Protein AF-A0A2R6ND41-F1 (afdb_monomer_lite)

Radius of gyration: 25.39 Å; chains: 1; bounding box: 62×35×61 Å

pLDDT: mean 78.16, std 13.0, range [45.97, 94.44]

Sequence (81 aa):
MIPQRLREKFGIDTSGEVLIYEDNGRIVVEPLPPAEDLHGIHAGDHEPGGILRRVRETNDEEKQREEATAERLRPDEDAAE

Foldseek 3Di:
DDDPVVCVVQVQPDPPAWDWDDDPNDIDTHGDDPPLPPCDVPNDPADVCNVVVVVVVVVVVVVVVVVVVVVVPDDDPPPDD

Secondary structure (DSSP, 8-state):
---HHHHHHTT--STT-EEEEEETTEEEEEEPPPTTT---TT-SS--TTHHHHHHHHHHHHHHHHHHHHHHHT---TTS--

Structure (mmCIF, N/CA/C/O backbone):
data_AF-A0A2R6ND41-F1
#
_entry.id   AF-A0A2R6ND41-F1
#
loop_
_atom_site.group_PDB
_atom_site.id
_atom_site.type_symbol
_atom_site.label_atom_id
_atom_site.label_alt_id
_atom_site.label_comp_id
_atom_site.label_asym_id
_atom_site.label_entity_id
_atom_site.label_seq_id
_atom_site.pdbx_PDB_ins_code
_atom_site.Cartn_x
_atom_site.Car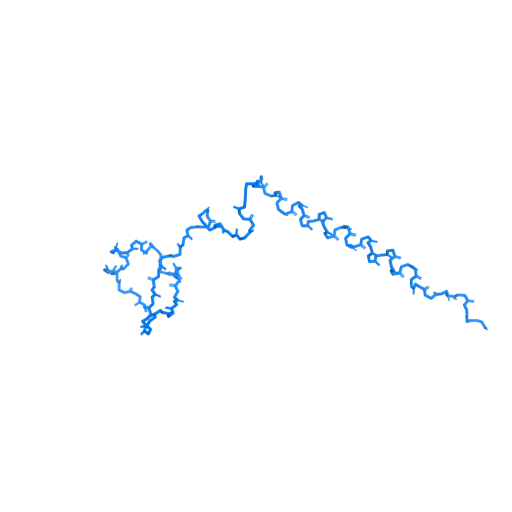tn_y
_atom_site.Cartn_z
_atom_site.occupancy
_atom_site.B_iso_or_equiv
_atom_site.auth_seq_id
_atom_site.auth_comp_id
_atom_site.auth_asym_id
_atom_site.auth_atom_id
_atom_site.pdbx_PDB_model_num
ATOM 1 N N . MET A 1 1 ? 20.043 -11.597 -0.893 1.00 68.31 1 MET A N 1
ATOM 2 C CA . MET A 1 1 ? 20.488 -10.192 -1.057 1.00 68.31 1 MET A CA 1
ATOM 3 C C . MET A 1 1 ? 20.560 -9.867 -2.546 1.00 68.31 1 MET A C 1
ATOM 5 O O . MET A 1 1 ? 21.169 -10.643 -3.273 1.00 68.31 1 MET A O 1
ATOM 9 N N . ILE A 1 2 ? 19.937 -8.775 -3.007 1.00 81.19 2 ILE A N 1
ATOM 10 C CA . ILE A 1 2 ? 19.939 -8.374 -4.428 1.00 81.19 2 ILE A CA 1
ATOM 11 C C . ILE A 1 2 ? 21.299 -7.728 -4.785 1.00 81.19 2 ILE A C 1
ATOM 13 O O . ILE A 1 2 ? 21.744 -6.822 -4.069 1.00 81.19 2 ILE A O 1
ATOM 17 N N . PRO A 1 3 ? 21.986 -8.153 -5.865 1.00 87.94 3 PRO A N 1
ATOM 18 C CA . PRO A 1 3 ? 23.228 -7.526 -6.332 1.00 87.94 3 PRO A CA 1
ATOM 19 C C . PRO A 1 3 ? 23.100 -6.015 -6.593 1.00 87.94 3 PRO A C 1
ATOM 21 O O . PRO A 1 3 ? 22.110 -5.569 -7.167 1.00 87.94 3 PRO A O 1
ATOM 24 N N . GLN A 1 4 ? 24.130 -5.235 -6.241 1.00 83.38 4 GLN A N 1
ATOM 25 C CA . GLN A 1 4 ? 24.147 -3.766 -6.379 1.00 83.38 4 GLN A CA 1
ATOM 26 C C . GLN A 1 4 ? 23.819 -3.296 -7.805 1.00 83.38 4 GLN A C 1
ATOM 28 O O . GLN A 1 4 ? 22.965 -2.441 -7.995 1.00 83.38 4 GLN A O 1
ATOM 33 N N . ARG A 1 5 ? 24.422 -3.935 -8.816 1.00 88.00 5 ARG A N 1
ATOM 34 C CA . ARG A 1 5 ? 24.185 -3.604 -10.232 1.00 88.00 5 ARG A CA 1
ATOM 35 C C . ARG A 1 5 ? 22.721 -3.752 -10.657 1.00 88.00 5 ARG A C 1
ATOM 37 O O . ARG A 1 5 ? 22.277 -3.050 -11.556 1.00 88.00 5 ARG A O 1
ATOM 44 N N . LEU A 1 6 ? 21.984 -4.689 -10.053 1.00 85.62 6 LEU A N 1
ATOM 45 C CA . LEU A 1 6 ? 20.556 -4.858 -10.328 1.00 85.62 6 LEU A CA 1
ATOM 46 C C . LEU A 1 6 ? 19.738 -3.791 -9.600 1.00 85.62 6 LEU A C 1
ATOM 48 O O . LEU A 1 6 ? 18.825 -3.235 -10.197 1.00 85.62 6 LEU A O 1
ATOM 52 N N . ARG A 1 7 ? 20.107 -3.452 -8.361 1.00 82.62 7 ARG A N 1
ATOM 53 C CA . ARG A 1 7 ? 19.457 -2.369 -7.614 1.00 82.62 7 ARG A CA 1
ATOM 54 C C . ARG A 1 7 ? 19.542 -1.033 -8.349 1.00 82.62 7 ARG A C 1
ATOM 56 O O . ARG A 1 7 ? 18.517 -0.403 -8.564 1.00 82.62 7 ARG A O 1
ATOM 63 N N . GLU A 1 8 ? 20.728 -0.667 -8.827 1.00 83.69 8 GLU A N 1
ATOM 64 C CA . GLU A 1 8 ? 20.950 0.572 -9.588 1.00 83.69 8 GLU A CA 1
ATOM 65 C C . GLU A 1 8 ? 20.180 0.590 -10.911 1.00 83.69 8 GLU A C 1
ATOM 67 O O . GLU A 1 8 ? 19.549 1.584 -11.255 1.00 83.69 8 GLU A O 1
ATOM 72 N N . LYS A 1 9 ? 20.195 -0.527 -11.650 1.00 85.50 9 LYS A N 1
ATOM 73 C CA . LYS A 1 9 ? 19.513 -0.625 -12.946 1.00 85.50 9 LYS A CA 1
ATOM 74 C C . LYS A 1 9 ? 17.996 -0.462 -12.830 1.00 85.50 9 LYS A C 1
ATOM 76 O O . LYS A 1 9 ? 17.377 0.059 -13.753 1.00 85.50 9 LYS A O 1
ATOM 81 N N . PHE A 1 10 ? 17.412 -0.955 -11.743 1.00 82.69 10 PHE A N 1
ATOM 82 C CA . PHE A 1 10 ? 15.965 -1.007 -11.547 1.00 82.69 10 PHE A CA 1
ATOM 83 C C . PHE A 1 10 ? 15.456 -0.007 -10.498 1.00 82.69 10 PHE A C 1
ATOM 85 O O . PHE A 1 10 ? 14.303 -0.103 -10.098 1.00 82.69 10 PHE A O 1
ATOM 92 N N . GLY A 1 11 ? 16.285 0.951 -10.063 1.00 75.69 11 GLY A N 1
ATOM 93 C CA . GLY A 1 11 ? 15.864 2.024 -9.154 1.00 75.69 11 GLY A CA 1
ATOM 94 C C . GLY A 1 11 ? 15.459 1.553 -7.752 1.00 75.69 11 GLY A C 1
ATOM 95 O O . GLY A 1 11 ? 14.575 2.140 -7.143 1.00 75.69 11 GLY A O 1
ATOM 96 N N . ILE A 1 12 ? 16.075 0.484 -7.237 1.00 83.00 12 ILE A N 1
ATOM 97 C CA . ILE A 1 12 ? 15.805 -0.039 -5.888 1.00 83.00 12 ILE A CA 1
ATOM 98 C C . ILE A 1 12 ? 16.727 0.687 -4.899 1.00 83.00 12 ILE A C 1
ATOM 100 O O . ILE A 1 12 ? 17.879 0.286 -4.706 1.00 83.00 12 ILE A O 1
ATOM 104 N N . ASP A 1 13 ? 16.219 1.773 -4.315 1.00 67.00 13 ASP A N 1
ATOM 105 C CA . ASP A 1 13 ? 17.003 2.760 -3.557 1.00 67.00 13 ASP A CA 1
ATOM 106 C C . ASP A 1 13 ? 17.453 2.255 -2.170 1.00 67.00 13 ASP A C 1
ATOM 108 O O . ASP A 1 13 ? 18.555 2.546 -1.705 1.00 67.00 13 ASP A O 1
ATOM 112 N N . THR A 1 14 ? 16.652 1.409 -1.506 1.00 60.16 14 THR A N 1
ATOM 113 C CA . THR A 1 14 ? 16.979 0.870 -0.172 1.00 60.16 14 THR A CA 1
ATOM 114 C C . THR A 1 14 ? 16.983 -0.657 -0.142 1.00 60.16 14 THR A C 1
ATOM 116 O O . THR A 1 14 ? 16.165 -1.332 -0.766 1.00 60.16 14 THR A O 1
ATOM 119 N N . SER A 1 15 ? 17.914 -1.237 0.621 1.00 61.09 15 SER A N 1
ATOM 120 C CA . SER A 1 15 ? 17.933 -2.671 0.927 1.00 61.09 15 SER A CA 1
ATOM 121 C C . SER A 1 15 ? 16.779 -3.022 1.874 1.00 61.09 15 SER A C 1
ATOM 123 O O . SER A 1 15 ? 17.018 -3.220 3.062 1.00 61.09 15 SER A O 1
ATOM 125 N N . GLY A 1 16 ? 15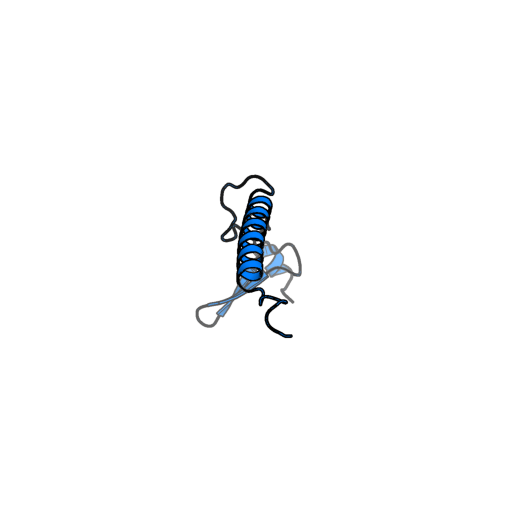.539 -3.106 1.391 1.00 59.34 16 GLY A N 1
ATOM 126 C CA . GLY A 1 16 ? 14.449 -3.554 2.262 1.00 59.34 16 GLY A CA 1
ATOM 127 C C . GLY A 1 16 ? 13.075 -3.701 1.632 1.00 59.34 16 GLY A C 1
ATOM 128 O O . GLY A 1 16 ? 12.376 -4.646 1.978 1.00 59.34 16 GLY A O 1
ATOM 129 N N . GLU A 1 17 ? 12.693 -2.834 0.700 1.00 71.69 17 GLU A N 1
ATOM 130 C CA . GLU A 1 17 ? 11.285 -2.732 0.310 1.00 71.69 17 GLU A CA 1
ATOM 131 C C . GLU A 1 17 ? 11.115 -3.019 -1.180 1.00 71.69 17 GLU A C 1
ATOM 133 O O . GLU A 1 17 ? 11.221 -2.151 -2.043 1.00 71.69 17 GLU A O 1
ATOM 138 N N . VAL A 1 18 ? 10.906 -4.300 -1.474 1.00 82.19 18 VAL A N 1
ATOM 139 C CA . VAL A 1 18 ? 10.564 -4.803 -2.805 1.00 82.19 18 VAL A CA 1
ATOM 140 C C . VAL A 1 18 ? 9.331 -5.693 -2.696 1.00 82.19 18 VAL A C 1
ATOM 142 O O . VAL A 1 18 ? 9.193 -6.438 -1.723 1.00 82.19 18 VAL A O 1
ATOM 145 N N . LEU A 1 19 ? 8.448 -5.652 -3.691 1.00 80.50 19 LEU A N 1
ATOM 146 C CA . LEU A 1 19 ? 7.401 -6.658 -3.834 1.00 80.50 19 LEU A CA 1
ATOM 147 C C . LEU A 1 19 ? 8.010 -7.902 -4.469 1.00 80.50 19 LEU A C 1
ATOM 149 O O . LEU A 1 19 ? 8.751 -7.806 -5.448 1.00 80.50 19 LEU A O 1
ATOM 153 N N . ILE A 1 20 ? 7.691 -9.070 -3.913 1.00 86.12 20 ILE A N 1
ATOM 154 C CA . ILE A 1 20 ? 8.114 -10.363 -4.449 1.00 86.12 20 ILE A CA 1
ATOM 155 C C . ILE A 1 20 ? 6.871 -11.210 -4.679 1.00 86.12 20 ILE A C 1
ATOM 157 O O . ILE A 1 20 ? 6.106 -11.454 -3.747 1.00 86.12 20 ILE A O 1
ATOM 161 N N . TYR A 1 21 ? 6.692 -11.680 -5.908 1.00 89.62 21 TYR A N 1
ATOM 162 C CA . TYR A 1 21 ? 5.606 -12.585 -6.274 1.00 89.62 21 TYR A CA 1
ATOM 163 C C . TYR A 1 21 ? 6.041 -13.541 -7.387 1.00 89.62 21 TYR A C 1
ATOM 165 O O . TYR A 1 21 ? 7.084 -13.355 -8.017 1.00 89.62 21 TYR A O 1
ATOM 173 N N . GLU A 1 22 ? 5.262 -14.600 -7.599 1.00 94.44 22 GLU A N 1
ATOM 174 C CA . GLU A 1 22 ? 5.468 -15.534 -8.703 1.00 94.44 22 GLU A CA 1
ATOM 175 C C . GLU A 1 22 ? 4.553 -15.169 -9.875 1.00 94.44 22 GLU A C 1
ATOM 177 O O . GLU A 1 22 ? 3.349 -14.997 -9.695 1.00 94.44 22 GLU A O 1
ATOM 182 N N . ASP A 1 23 ? 5.119 -15.082 -11.076 1.00 92.06 23 ASP A N 1
ATOM 183 C CA . ASP A 1 23 ? 4.381 -14.942 -12.329 1.00 92.06 23 ASP A CA 1
ATOM 184 C C . ASP A 1 23 ? 4.984 -15.859 -13.395 1.00 92.06 23 ASP A C 1
ATOM 186 O O . ASP A 1 23 ? 6.194 -15.854 -13.629 1.00 92.06 23 ASP A O 1
ATOM 190 N N . ASN A 1 24 ? 4.147 -16.674 -14.042 1.00 94.06 24 ASN A N 1
ATOM 191 C CA . ASN A 1 24 ? 4.560 -17.601 -15.102 1.00 94.06 24 ASN A CA 1
ATOM 192 C C . ASN A 1 24 ? 5.778 -18.484 -14.732 1.00 94.06 24 ASN A C 1
ATOM 194 O O . ASN A 1 24 ? 6.672 -18.712 -15.554 1.00 94.06 24 ASN A O 1
ATOM 198 N N . GLY A 1 25 ? 5.841 -18.962 -13.481 1.00 94.31 25 GLY A N 1
ATOM 199 C CA . GLY A 1 25 ? 6.952 -19.776 -12.970 1.00 94.31 25 GLY A CA 1
ATOM 200 C C . GLY A 1 25 ? 8.258 -19.001 -12.759 1.00 94.31 25 GLY A C 1
ATOM 201 O O . GLY A 1 25 ? 9.337 -19.596 -12.694 1.00 94.31 25 GLY A O 1
ATOM 202 N N . ARG A 1 26 ? 8.192 -17.668 -12.701 1.00 94.38 26 ARG A N 1
ATOM 203 C CA . ARG A 1 26 ? 9.323 -16.776 -12.439 1.00 94.38 26 ARG A CA 1
ATOM 204 C C . ARG A 1 26 ? 9.064 -15.985 -11.171 1.00 94.38 26 ARG A C 1
ATOM 206 O O . ARG A 1 26 ? 7.957 -15.520 -10.937 1.00 94.38 26 ARG A O 1
ATOM 213 N N . ILE A 1 27 ? 10.116 -15.780 -10.388 1.00 91.38 27 ILE A N 1
ATOM 214 C CA . ILE A 1 27 ? 10.080 -14.829 -9.280 1.00 91.38 27 ILE A CA 1
ATOM 215 C C . ILE A 1 27 ? 10.264 -13.426 -9.851 1.00 91.38 27 ILE A C 1
ATOM 217 O O . ILE A 1 27 ? 11.299 -13.133 -10.457 1.00 91.38 27 ILE A O 1
ATOM 221 N N . VAL A 1 28 ? 9.261 -12.580 -9.655 1.00 90.06 28 VAL A N 1
ATOM 222 C CA . VAL A 1 28 ? 9.287 -11.163 -10.004 1.00 90.06 28 VAL A CA 1
ATOM 223 C C . VAL A 1 28 ? 9.643 -10.360 -8.758 1.00 90.06 28 VAL A C 1
ATOM 225 O O . VAL A 1 28 ? 9.202 -10.680 -7.654 1.00 90.06 28 VAL A O 1
ATOM 228 N N . VAL A 1 29 ? 10.496 -9.351 -8.939 1.00 87.31 29 VAL A N 1
ATOM 229 C CA . VAL A 1 29 ? 10.950 -8.452 -7.876 1.00 87.31 29 VAL A CA 1
ATOM 230 C C . VAL A 1 29 ? 10.801 -7.020 -8.369 1.00 87.31 29 VAL A C 1
ATOM 232 O O . VAL A 1 29 ? 11.493 -6.630 -9.310 1.00 87.31 29 VAL A O 1
ATOM 235 N N . GLU A 1 30 ? 9.925 -6.248 -7.734 1.00 85.06 30 GLU A N 1
ATOM 236 C CA . GLU A 1 30 ? 9.629 -4.858 -8.101 1.00 85.06 30 GLU A CA 1
ATOM 237 C C . GLU A 1 30 ? 9.952 -3.906 -6.942 1.00 85.06 30 GLU A C 1
ATOM 239 O O . 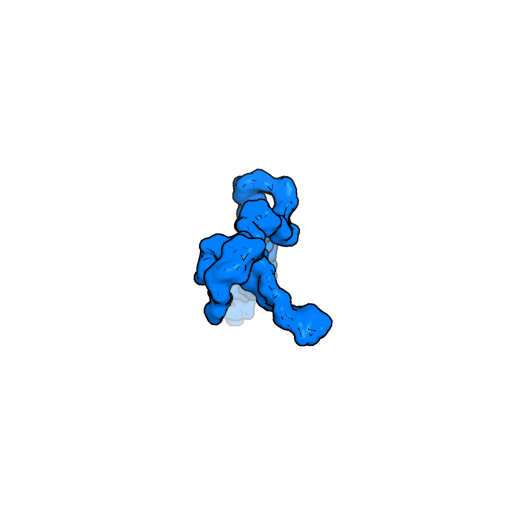GLU A 1 30 ? 9.801 -4.299 -5.783 1.00 85.06 30 GLU A O 1
ATOM 244 N N . PRO A 1 31 ? 10.403 -2.666 -7.209 1.00 82.44 31 PRO A N 1
ATOM 245 C CA . PRO A 1 31 ? 10.514 -1.643 -6.171 1.00 82.44 31 PRO A CA 1
ATOM 246 C C . PRO A 1 31 ? 9.158 -1.406 -5.495 1.00 82.44 31 PRO A C 1
ATOM 248 O O . PRO A 1 31 ? 8.134 -1.352 -6.178 1.00 82.44 31 PRO A O 1
ATOM 251 N N . LEU A 1 32 ? 9.142 -1.240 -4.170 1.00 79.81 32 LEU A N 1
ATOM 252 C CA . LEU A 1 32 ? 7.932 -0.790 -3.483 1.00 79.81 32 LEU A CA 1
ATOM 253 C C . LEU A 1 32 ? 7.640 0.671 -3.871 1.00 79.81 32 LEU A C 1
ATOM 255 O O . LEU A 1 32 ? 8.548 1.501 -3.776 1.00 79.81 32 LEU A O 1
ATOM 259 N N . PRO A 1 33 ? 6.409 1.007 -4.306 1.00 74.12 33 PRO A N 1
ATOM 260 C CA . PRO A 1 33 ? 6.026 2.396 -4.516 1.00 74.12 33 PRO A CA 1
ATOM 261 C C . PRO A 1 33 ? 6.136 3.174 -3.198 1.00 74.12 33 PRO A C 1
ATOM 263 O O . PRO A 1 33 ? 5.877 2.601 -2.133 1.00 74.12 33 PRO A O 1
ATOM 266 N N . PRO A 1 34 ? 6.478 4.471 -3.236 1.00 70.62 34 PRO A N 1
ATOM 267 C CA . PRO A 1 34 ? 6.466 5.291 -2.036 1.00 70.62 34 PRO A CA 1
ATOM 268 C C . PRO A 1 34 ? 5.045 5.371 -1.462 1.00 70.62 34 PRO A C 1
ATOM 270 O O . PRO A 1 34 ? 4.054 5.253 -2.182 1.00 70.62 34 PRO A O 1
ATOM 273 N N . ALA A 1 35 ? 4.933 5.592 -0.151 1.00 66.12 35 ALA A N 1
ATOM 274 C CA . ALA A 1 35 ? 3.645 5.597 0.552 1.00 66.12 35 ALA A CA 1
ATOM 275 C C . ALA A 1 35 ? 2.629 6.616 -0.003 1.00 66.12 35 ALA A C 1
ATOM 277 O O . ALA A 1 35 ? 1.427 6.415 0.125 1.00 66.12 35 ALA A O 1
ATOM 278 N N . GLU A 1 36 ? 3.121 7.686 -0.619 1.00 62.66 36 GLU A N 1
ATOM 279 C CA . GLU A 1 36 ? 2.342 8.731 -1.295 1.00 62.66 36 GLU A CA 1
ATOM 280 C C . GLU A 1 36 ? 1.724 8.251 -2.621 1.00 62.66 36 GLU A C 1
ATOM 282 O O . GLU A 1 36 ? 0.630 8.688 -2.966 1.00 62.66 36 GLU A O 1
ATOM 287 N N . ASP A 1 37 ? 2.367 7.297 -3.303 1.00 64.06 37 ASP A N 1
ATOM 288 C CA . ASP A 1 37 ? 1.879 6.670 -4.542 1.00 64.06 37 ASP A CA 1
ATOM 289 C C . ASP A 1 37 ? 1.091 5.379 -4.270 1.00 64.06 37 ASP A C 1
ATOM 291 O O . ASP A 1 37 ? 0.394 4.855 -5.146 1.00 64.06 37 ASP A O 1
ATOM 295 N N . LEU A 1 38 ? 1.193 4.844 -3.048 1.00 66.31 38 LEU A N 1
ATOM 296 C CA . LEU A 1 38 ? 0.363 3.745 -2.578 1.00 66.31 38 LEU A CA 1
ATOM 297 C C . LEU A 1 38 ? -1.059 4.255 -2.367 1.00 66.31 38 LEU A C 1
ATOM 299 O O . LEU A 1 38 ? -1.501 4.532 -1.249 1.00 66.31 38 LEU A O 1
ATOM 303 N N . HIS A 1 39 ? -1.813 4.309 -3.463 1.00 58.84 39 HIS A N 1
ATOM 304 C CA . HIS A 1 39 ? -3.248 4.460 -3.384 1.00 58.84 39 HIS A CA 1
ATOM 305 C C . HIS A 1 39 ? -3.857 3.177 -2.804 1.00 58.84 39 HIS A C 1
ATOM 307 O O . HIS A 1 39 ? -4.307 2.292 -3.531 1.00 58.84 39 HIS A O 1
ATOM 313 N N . GLY A 1 40 ? -3.860 3.036 -1.476 1.00 61.38 40 GLY A N 1
ATOM 314 C CA . GLY A 1 40 ? -4.668 2.013 -0.820 1.00 61.38 40 GLY A CA 1
ATOM 315 C C . GLY A 1 40 ? -6.132 2.135 -1.263 1.00 61.38 40 GLY A C 1
ATOM 316 O O . GLY A 1 40 ? -6.565 3.177 -1.747 1.00 61.38 40 GLY A O 1
ATOM 317 N N . ILE A 1 41 ? -6.952 1.117 -1.017 1.00 53.84 41 ILE A N 1
ATOM 318 C CA . ILE A 1 41 ? -8.419 1.168 -1.221 1.00 53.84 41 ILE A CA 1
ATOM 319 C C . ILE A 1 41 ? -9.127 2.352 -0.513 1.00 53.84 41 ILE A C 1
ATOM 321 O O . ILE A 1 41 ? -10.315 2.580 -0.723 1.00 53.84 41 ILE A O 1
ATOM 325 N N . HIS A 1 42 ? -8.404 3.116 0.314 1.00 51.81 42 HIS A N 1
ATOM 326 C CA . HIS A 1 42 ? -8.846 4.327 1.010 1.00 51.81 42 HIS A CA 1
ATOM 327 C C . HIS A 1 42 ? -8.177 5.624 0.523 1.00 51.81 42 HIS A C 1
ATOM 329 O O . HIS A 1 42 ? -8.413 6.679 1.102 1.00 51.81 42 HIS A O 1
ATOM 335 N N . ALA A 1 43 ? -7.347 5.570 -0.516 1.00 54.28 43 ALA A N 1
ATOM 336 C CA . ALA A 1 43 ? -6.620 6.710 -1.065 1.00 54.28 43 ALA A CA 1
ATOM 337 C C . ALA A 1 43 ? -7.403 7.408 -2.187 1.00 54.28 43 ALA A C 1
ATOM 339 O O . ALA A 1 43 ? -6.877 7.669 -3.270 1.00 54.28 43 ALA A O 1
ATOM 340 N N . GLY A 1 44 ? -8.689 7.651 -1.935 1.00 60.28 44 GLY A N 1
ATOM 341 C CA . GLY A 1 44 ? -9.449 8.649 -2.683 1.00 60.28 44 GLY A CA 1
ATOM 342 C C . GLY A 1 44 ? -9.092 10.064 -2.218 1.00 60.28 44 GLY A C 1
ATOM 343 O O . GLY A 1 44 ? -8.342 10.233 -1.255 1.00 60.28 44 GLY A O 1
ATOM 344 N N . ASP A 1 45 ? -9.666 11.075 -2.875 1.00 61.81 45 ASP A N 1
ATOM 345 C CA . ASP A 1 45 ? -9.542 12.485 -2.489 1.00 61.81 45 ASP A CA 1
ATOM 346 C C . ASP A 1 45 ? -10.153 12.716 -1.098 1.00 61.81 45 ASP A C 1
ATOM 348 O O . ASP A 1 45 ? -11.342 13.007 -0.930 1.00 61.81 45 ASP A O 1
ATOM 352 N N . HIS A 1 46 ? -9.346 12.537 -0.062 1.00 66.38 46 HIS A N 1
ATOM 353 C CA . HIS A 1 46 ? -9.731 12.783 1.315 1.00 66.38 46 HIS A CA 1
ATOM 354 C C . HIS A 1 46 ? -8.754 13.766 1.930 1.00 66.38 46 HIS A C 1
ATOM 356 O O . HIS A 1 46 ? -7.539 13.632 1.789 1.00 66.38 46 HIS A O 1
ATOM 362 N N . GLU A 1 47 ? -9.295 14.756 2.641 1.00 69.75 47 GLU A N 1
ATOM 363 C CA . GLU A 1 47 ? -8.468 15.653 3.438 1.00 69.75 47 GLU A CA 1
ATOM 364 C C . GLU A 1 47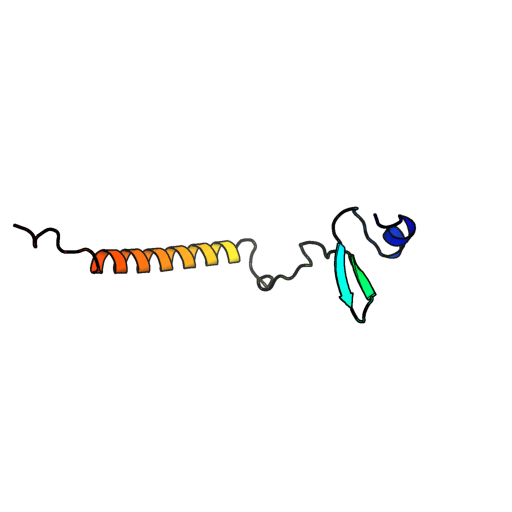 ? -7.574 14.836 4.384 1.00 69.75 47 GLU A C 1
ATOM 366 O O . GLU A 1 47 ? -8.027 13.812 4.919 1.00 69.75 47 GLU A O 1
ATOM 371 N N . PRO A 1 48 ? -6.332 15.280 4.648 1.00 65.50 48 PRO A N 1
ATOM 372 C CA . PRO A 1 48 ? -5.471 14.651 5.638 1.00 65.50 48 PRO A CA 1
ATOM 373 C C . PRO A 1 48 ? -6.218 14.421 6.961 1.00 65.50 48 PRO A C 1
ATOM 375 O O . PRO A 1 48 ? -6.719 15.351 7.591 1.00 65.50 48 PRO A O 1
ATOM 378 N N . GLY A 1 49 ? -6.334 13.156 7.374 1.00 71.38 49 GLY A N 1
ATOM 379 C CA . GLY A 1 49 ? -7.053 12.760 8.592 1.00 71.38 49 GLY A CA 1
ATOM 380 C C . GLY A 1 49 ? -8.579 12.615 8.463 1.00 71.38 49 GLY A C 1
ATOM 381 O O . GLY A 1 49 ? -9.216 12.190 9.426 1.00 71.38 49 GLY A O 1
ATOM 382 N N . GLY A 1 50 ? -9.177 12.882 7.298 1.00 75.75 50 GLY A N 1
ATOM 383 C CA . GLY A 1 50 ? -10.615 12.711 7.048 1.00 75.75 50 GLY A CA 1
ATOM 384 C C . GLY A 1 50 ? -11.090 11.265 7.220 1.00 75.75 50 GLY A C 1
ATOM 385 O O . GLY A 1 50 ? -12.127 11.020 7.834 1.00 75.75 50 GLY A O 1
ATOM 386 N N . ILE A 1 51 ? -10.283 10.292 6.787 1.00 78.25 51 ILE A N 1
ATOM 387 C CA . ILE A 1 51 ? -10.565 8.865 7.012 1.00 78.25 51 ILE A CA 1
ATOM 388 C C . ILE A 1 51 ? -10.548 8.518 8.504 1.00 78.25 51 ILE A C 1
ATOM 390 O O . ILE A 1 51 ? -11.463 7.858 8.989 1.00 78.25 51 ILE A O 1
ATOM 394 N N . LEU A 1 52 ? -9.556 9.006 9.257 1.00 78.44 52 LEU A N 1
ATOM 395 C CA . LEU A 1 52 ? -9.478 8.767 10.702 1.00 78.44 52 LEU A CA 1
ATOM 396 C C . LEU A 1 52 ? -10.670 9.376 11.447 1.00 78.44 52 LEU A C 1
ATOM 398 O O . LEU A 1 52 ? -11.170 8.766 12.390 1.00 78.44 52 LEU A O 1
ATOM 402 N N . ARG A 1 53 ? -11.138 10.556 11.022 1.00 81.81 53 ARG A N 1
ATOM 403 C CA . ARG A 1 53 ? -12.353 11.181 11.558 1.00 81.81 53 ARG A CA 1
ATOM 404 C C . ARG A 1 53 ? -13.576 10.295 11.313 1.00 81.81 53 ARG A C 1
ATOM 406 O O . ARG A 1 53 ? -14.267 9.959 12.266 1.00 81.81 53 ARG A O 1
ATOM 413 N N . ARG A 1 54 ? -13.766 9.829 10.077 1.00 83.50 54 ARG A N 1
ATOM 414 C CA . ARG A 1 54 ? -14.889 8.961 9.697 1.00 83.50 54 ARG A CA 1
ATOM 415 C C . ARG A 1 54 ? -14.909 7.635 10.462 1.00 83.50 54 ARG A C 1
ATOM 417 O O . ARG A 1 54 ? -15.970 7.177 10.875 1.00 83.50 54 ARG A O 1
ATOM 424 N N . VAL A 1 55 ? -13.742 7.021 10.664 1.00 86.94 55 VAL A N 1
ATOM 425 C CA . VAL A 1 55 ? -13.614 5.789 11.462 1.00 86.94 55 VAL A CA 1
ATOM 426 C C . VAL A 1 55 ? -14.021 6.033 12.915 1.00 86.94 55 VAL A C 1
ATOM 428 O O . VAL A 1 55 ? -14.735 5.216 13.486 1.00 86.94 55 VAL A O 1
ATOM 431 N N . ARG A 1 56 ? -13.608 7.160 13.512 1.00 90.38 56 ARG A N 1
ATOM 432 C CA . ARG A 1 56 ? -14.008 7.519 14.883 1.00 90.38 56 ARG A CA 1
ATOM 433 C C . ARG A 1 56 ? -15.515 7.724 14.997 1.00 90.38 56 ARG A C 1
ATOM 435 O O . ARG A 1 56 ? -16.120 7.109 15.860 1.00 90.38 56 ARG A O 1
ATOM 442 N N . GLU A 1 57 ? -16.107 8.495 14.086 1.00 92.62 57 GLU A N 1
ATOM 443 C CA . GLU A 1 57 ? -17.560 8.715 14.039 1.00 92.62 57 GLU A CA 1
ATOM 444 C C . GLU A 1 57 ? -18.324 7.388 13.925 1.00 92.62 57 GLU A C 1
ATOM 446 O O . GLU A 1 57 ? -19.256 7.142 14.682 1.00 92.62 57 GLU A O 1
ATOM 451 N N . THR A 1 58 ? -17.871 6.488 13.047 1.00 92.62 58 THR A N 1
ATOM 452 C CA . THR A 1 58 ? -18.497 5.166 12.874 1.00 92.62 58 THR A CA 1
ATOM 453 C C . THR A 1 58 ? -18.397 4.321 14.147 1.00 92.62 58 THR A C 1
ATOM 455 O O . THR A 1 58 ? -19.373 3.697 14.552 1.00 92.62 58 THR A O 1
ATOM 458 N N . ASN A 1 59 ? -17.237 4.316 14.809 1.00 91.38 59 ASN A N 1
ATOM 459 C CA . ASN A 1 59 ? -17.054 3.585 16.063 1.00 91.38 59 ASN A CA 1
ATOM 460 C C . ASN A 1 59 ? -17.923 4.154 17.195 1.00 91.38 59 ASN A C 1
ATOM 462 O O . ASN A 1 59 ? -18.456 3.388 17.994 1.00 91.38 59 ASN A O 1
ATOM 466 N N . ASP A 1 60 ? -18.072 5.478 17.268 1.00 94.12 60 ASP A N 1
ATOM 467 C CA . ASP A 1 60 ? -18.906 6.137 18.275 1.00 94.12 60 ASP A CA 1
ATOM 468 C C . ASP A 1 60 ? -20.398 5.833 18.058 1.00 94.12 60 ASP A C 1
ATOM 470 O O . ASP A 1 60 ? -21.126 5.601 19.025 1.00 94.12 60 ASP A O 1
ATOM 474 N N . GLU A 1 61 ? -20.857 5.786 16.802 1.00 93.38 61 GLU A N 1
ATOM 475 C CA . GLU A 1 61 ? -22.223 5.374 16.452 1.00 93.38 61 GLU A CA 1
ATOM 476 C C . GLU A 1 61 ? -22.498 3.910 16.816 1.00 93.38 61 GLU A C 1
ATOM 478 O O . GLU A 1 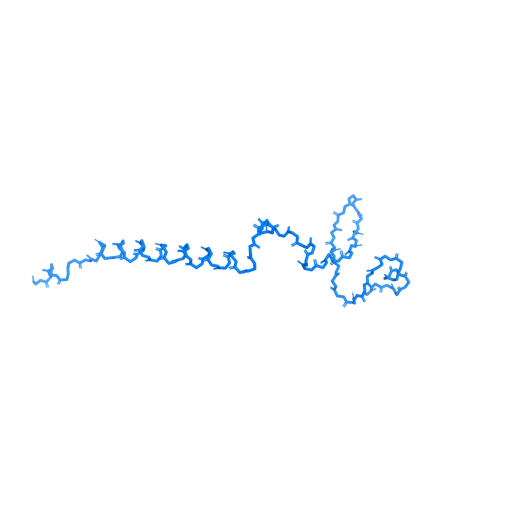61 ? -23.538 3.603 17.403 1.00 93.38 61 GLU A O 1
ATOM 483 N N . GLU A 1 62 ? -21.575 3.003 16.493 1.00 92.88 62 GLU A N 1
ATOM 484 C CA . GLU A 1 62 ? -21.708 1.584 16.834 1.00 92.88 62 GLU A CA 1
ATOM 485 C C . GLU A 1 62 ? -21.719 1.379 18.351 1.00 92.88 62 GLU A C 1
ATOM 487 O O . GLU A 1 62 ? -22.599 0.695 18.873 1.00 92.88 62 GLU A O 1
ATOM 492 N N . LYS A 1 63 ? -20.839 2.068 19.083 1.00 93.44 63 LYS A N 1
ATOM 493 C CA . LYS A 1 63 ? -20.810 2.015 20.547 1.00 93.44 63 LYS A CA 1
ATOM 494 C C . LYS A 1 63 ? -22.145 2.437 21.170 1.00 93.44 63 LYS A C 1
ATOM 496 O O . LYS A 1 63 ? -22.631 1.774 22.081 1.00 93.44 63 LYS A O 1
ATOM 501 N N . GLN A 1 64 ? -22.772 3.499 20.663 1.00 92.88 64 GLN A N 1
ATOM 502 C CA . GLN A 1 64 ? -24.090 3.934 21.144 1.00 92.88 64 GLN A CA 1
ATOM 503 C C . GLN A 1 64 ? -25.183 2.887 20.876 1.00 92.88 64 GLN A C 1
ATOM 505 O O . GLN A 1 64 ? -26.056 2.669 21.718 1.00 92.88 64 GLN A O 1
ATOM 510 N N . ARG A 1 65 ? -25.141 2.210 19.720 1.00 91.75 65 ARG A N 1
ATOM 511 C CA . ARG A 1 65 ? -26.085 1.126 19.391 1.00 91.75 65 ARG A CA 1
ATOM 512 C C . ARG A 1 65 ? -25.898 -0.081 20.303 1.00 91.75 65 ARG A C 1
ATOM 514 O O . ARG A 1 65 ? -26.887 -0.681 20.735 1.00 91.75 65 ARG A O 1
ATOM 521 N N . GLU A 1 66 ? -24.650 -0.432 20.591 1.00 90.88 66 GLU A N 1
ATOM 522 C CA . GLU A 1 66 ? -24.305 -1.505 21.521 1.00 90.88 66 GLU A CA 1
ATOM 523 C C . GLU A 1 66 ? -24.775 -1.180 22.940 1.00 90.88 66 GLU A C 1
ATOM 525 O O . GLU A 1 66 ? -25.420 -2.020 23.562 1.00 90.88 66 GLU A O 1
ATOM 530 N N . GLU A 1 67 ? -24.546 0.042 23.429 1.00 91.69 67 GLU A N 1
ATOM 531 C CA . GLU A 1 67 ? -24.990 0.487 24.757 1.00 91.69 67 GLU A CA 1
ATOM 532 C C . GLU A 1 67 ? -26.519 0.464 24.892 1.00 91.69 67 GLU A C 1
ATOM 534 O O . GLU A 1 67 ? -27.036 -0.102 25.855 1.00 91.69 67 GLU A O 1
ATOM 539 N N . ALA A 1 68 ? -27.255 0.978 23.903 1.00 89.19 68 ALA A N 1
ATOM 540 C CA . ALA A 1 68 ? -28.720 0.934 23.898 1.00 89.19 68 ALA A CA 1
ATOM 541 C C . ALA A 1 68 ? -29.262 -0.507 23.848 1.00 89.19 68 ALA A C 1
ATOM 543 O O . ALA A 1 68 ? -30.273 -0.845 24.470 1.00 89.19 68 ALA A O 1
ATOM 544 N N . THR A 1 69 ? -28.580 -1.384 23.108 1.00 89.81 69 THR A N 1
ATOM 545 C CA . THR A 1 69 ? -28.923 -2.809 23.059 1.00 89.81 69 THR A CA 1
ATOM 546 C C . THR A 1 69 ? -28.643 -3.484 24.395 1.00 89.81 69 THR A C 1
ATOM 548 O O . THR A 1 69 ? -29.484 -4.243 24.875 1.00 89.81 69 THR A O 1
ATOM 551 N N . ALA A 1 70 ? -27.498 -3.188 25.008 1.00 88.38 70 ALA A N 1
ATOM 552 C CA . ALA A 1 70 ? -27.116 -3.706 26.309 1.00 88.38 70 ALA A CA 1
ATOM 553 C C . ALA A 1 70 ? -28.098 -3.257 27.394 1.00 88.38 70 ALA A C 1
ATOM 555 O O . ALA A 1 70 ? -28.508 -4.090 28.190 1.00 88.38 70 ALA A O 1
ATOM 556 N N . GLU A 1 71 ? -28.522 -1.989 27.394 1.00 85.94 71 GLU A N 1
ATOM 557 C CA . GLU A 1 71 ? -29.523 -1.448 28.321 1.00 85.94 71 GLU A CA 1
ATOM 558 C C . GLU A 1 71 ? -30.870 -2.166 28.193 1.00 85.94 71 GLU A C 1
ATOM 560 O O . GLU A 1 71 ? -31.419 -2.621 29.192 1.00 85.94 71 GLU A O 1
ATOM 565 N N . ARG A 1 72 ? -31.363 -2.369 26.966 1.00 83.81 72 ARG A N 1
ATOM 566 C CA . ARG A 1 72 ? -32.616 -3.102 26.715 1.00 83.81 72 ARG A CA 1
ATOM 567 C C . ARG A 1 72 ? -32.554 -4.577 27.119 1.00 83.81 72 ARG A C 1
ATOM 569 O O . ARG A 1 72 ? -33.588 -5.179 27.390 1.00 83.81 72 ARG A O 1
ATOM 576 N N . LEU A 1 73 ? -31.366 -5.174 27.080 1.00 84.62 73 LEU A N 1
ATOM 577 C CA . LEU A 1 73 ? -31.131 -6.569 27.449 1.00 84.62 73 LEU A CA 1
ATOM 578 C C . LEU A 1 73 ? -30.712 -6.731 28.914 1.00 84.62 73 LEU A C 1
ATOM 580 O O . LEU A 1 73 ? -30.438 -7.861 29.326 1.00 84.62 73 LEU A O 1
ATOM 584 N N . ARG A 1 74 ? -30.648 -5.645 29.701 1.00 81.06 74 ARG A N 1
ATOM 585 C CA . ARG A 1 74 ? -30.404 -5.765 31.137 1.00 81.06 74 ARG A CA 1
ATOM 586 C C . ARG A 1 74 ? -31.564 -6.549 31.754 1.00 81.06 74 ARG A C 1
ATOM 588 O O . ARG A 1 74 ? -32.713 -6.163 31.555 1.00 81.06 74 ARG A O 1
ATOM 595 N N . PRO A 1 75 ? -31.291 -7.658 32.459 1.00 78.81 75 PRO A N 1
ATOM 596 C CA . PRO A 1 75 ? -32.323 -8.315 33.242 1.00 78.81 75 PRO A CA 1
ATOM 597 C C . PRO A 1 75 ? -32.817 -7.336 34.313 1.00 78.81 75 PRO A C 1
ATOM 599 O O . PRO A 1 75 ? -32.001 -6.633 34.911 1.00 78.81 75 PRO A O 1
ATOM 602 N N . ASP A 1 76 ? -34.131 -7.290 34.546 1.00 67.25 76 ASP A N 1
ATOM 603 C CA . ASP A 1 76 ? -34.693 -6.575 35.691 1.00 67.25 76 ASP A CA 1
ATOM 604 C C . ASP A 1 76 ? -34.056 -7.156 36.961 1.00 67.25 76 ASP A C 1
ATOM 606 O O . ASP A 1 76 ? -34.29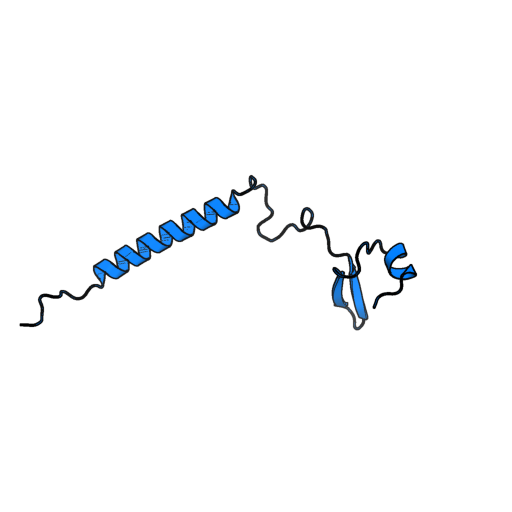0 -8.317 37.309 1.00 67.25 76 ASP A O 1
ATOM 610 N N . GLU A 1 77 ? -33.241 -6.363 37.660 1.00 62.12 77 GLU A N 1
ATOM 611 C CA . GLU A 1 77 ? -32.672 -6.746 38.962 1.00 62.12 77 GLU A CA 1
ATOM 612 C C . GLU A 1 77 ? -33.758 -6.913 40.052 1.00 62.12 77 GLU A C 1
ATOM 614 O O . GLU A 1 77 ? -33.441 -7.318 41.165 1.00 62.12 77 GLU A O 1
ATOM 619 N N . ASP A 1 78 ? -35.041 -6.708 39.721 1.00 58.03 78 ASP A N 1
ATOM 620 C CA . ASP A 1 78 ? -36.191 -6.797 40.631 1.00 58.03 78 ASP A CA 1
ATOM 621 C C . ASP A 1 78 ? -37.014 -8.103 40.520 1.00 58.03 78 ASP A C 1
ATOM 623 O O . ASP A 1 78 ? -38.054 -8.234 41.164 1.00 58.03 78 ASP A O 1
ATOM 627 N N . ALA A 1 79 ? -36.593 -9.101 39.733 1.00 57.72 79 ALA A N 1
ATOM 628 C CA . ALA A 1 79 ? -37.333 -10.369 39.594 1.00 57.72 79 ALA A CA 1
ATOM 629 C C . ALA A 1 79 ? -36.811 -11.529 40.473 1.00 57.72 79 ALA A C 1
ATOM 631 O O . ALA A 1 79 ? -37.087 -12.695 40.177 1.00 57.72 79 ALA A O 1
ATOM 632 N N . ALA A 1 80 ? -36.058 -11.239 41.538 1.00 55.69 80 ALA A N 1
ATOM 633 C CA . ALA A 1 80 ? -35.586 -12.248 42.487 1.00 55.69 80 ALA A CA 1
ATOM 634 C C . ALA A 1 80 ? -35.711 -11.769 43.947 1.00 55.69 80 ALA A C 1
ATOM 636 O O . ALA A 1 80 ? -34.715 -11.408 44.572 1.00 55.69 80 ALA A O 1
ATOM 637 N N . GLU A 1 81 ? -36.935 -11.807 44.484 1.00 45.97 81 GLU A N 1
ATOM 638 C CA . GLU A 1 81 ? -37.198 -11.933 45.929 1.00 45.97 81 GLU A CA 1
ATOM 639 C C . GLU A 1 81 ? -37.887 -13.276 46.214 1.00 45.97 81 GLU A C 1
ATOM 641 O O . GLU A 1 81 ? -38.802 -13.652 45.439 1.00 45.97 81 GLU A O 1
#